Protein AF-A0A958K4Z2-F1 (afdb_monomer_lite)

Sequence (167 aa):
MHEMSSRTTLNTPAPAVQPPLEVERVFVVREDDVAAHIAGLSPTKITQWYLSFSDELNLECRVRQKETEGVASALEIQWKGSAGLSRTETDPLPVSSEFAAQFNLDAHPKIEKYRYKVKGPIGETIELDFFIHPAIDRIHAEVEFTSTEDAQRYQPPAWFGQEITNS

Radius of gyration: 20.72 Å; chains: 1; bounding box: 84×29×38 Å

pLDDT: mean 86.41, std 15.63, range [38.09, 98.5]

Structure (mmCIF, N/CA/C/O backbone):
data_AF-A0A958K4Z2-F1
#
_entry.id   AF-A0A958K4Z2-F1
#
loop_
_atom_site.group_PDB
_atom_site.id
_atom_site.type_symbol
_atom_site.label_atom_id
_atom_site.label_alt_id
_atom_site.label_comp_id
_atom_site.label_asym_id
_atom_site.label_entity_id
_atom_site.label_seq_id
_atom_site.pdbx_PDB_ins_code
_atom_site.Cartn_x
_atom_site.Cartn_y
_atom_site.Cartn_z
_atom_site.occupancy
_atom_site.B_iso_or_equiv
_atom_site.auth_seq_id
_atom_site.auth_comp_id
_atom_site.auth_asym_id
_atom_site.auth_atom_id
_atom_site.pdbx_PDB_model_num
ATOM 1 N N . MET A 1 1 ? 66.203 -5.311 22.742 1.00 39.91 1 MET A N 1
ATOM 2 C CA . MET A 1 1 ? 65.008 -5.259 21.876 1.00 39.91 1 MET A CA 1
ATOM 3 C C . MET A 1 1 ? 63.848 -4.838 22.763 1.00 39.91 1 MET A C 1
ATOM 5 O O . MET A 1 1 ? 63.550 -5.555 23.703 1.00 39.91 1 MET A O 1
ATOM 9 N N . HIS A 1 2 ? 63.337 -3.621 22.581 1.00 38.09 2 HIS A N 1
ATOM 10 C CA . HIS A 1 2 ? 62.196 -3.072 23.324 1.00 38.09 2 HIS A CA 1
ATOM 11 C C . HIS A 1 2 ? 60.979 -3.163 22.395 1.00 38.09 2 HIS A C 1
ATOM 13 O O . HIS A 1 2 ? 60.993 -2.534 21.339 1.00 38.09 2 HIS A O 1
ATOM 19 N N . GLU A 1 3 ? 59.968 -3.954 22.750 1.00 40.00 3 GLU A N 1
ATOM 20 C CA . GLU A 1 3 ? 58.690 -3.968 22.033 1.00 40.00 3 GLU A CA 1
ATOM 21 C C . GLU A 1 3 ? 57.843 -2.770 22.473 1.00 40.00 3 GLU A C 1
ATOM 23 O O . GLU A 1 3 ? 57.478 -2.633 23.642 1.00 40.00 3 GLU A O 1
ATOM 28 N N . MET A 1 4 ? 57.537 -1.884 21.525 1.00 42.22 4 MET A N 1
ATOM 29 C CA . MET A 1 4 ? 56.523 -0.850 21.694 1.00 42.22 4 MET A CA 1
ATOM 30 C C . MET A 1 4 ? 55.146 -1.481 21.483 1.00 42.22 4 MET A C 1
ATOM 32 O O . MET A 1 4 ? 54.791 -1.868 20.374 1.00 42.22 4 MET A O 1
ATOM 36 N N . SER A 1 5 ? 54.368 -1.581 22.558 1.00 44.56 5 SER A N 1
ATOM 37 C CA . SER A 1 5 ? 52.973 -2.011 22.499 1.00 44.56 5 SER A CA 1
ATOM 38 C C . SER A 1 5 ? 52.098 -0.822 22.082 1.00 44.56 5 SER A C 1
ATOM 40 O O . SER A 1 5 ? 51.727 0.022 22.900 1.00 44.56 5 SER A O 1
ATOM 42 N N . SER A 1 6 ? 51.808 -0.717 20.785 1.00 47.47 6 SER A N 1
ATOM 43 C CA . SER A 1 6 ? 50.836 0.237 20.246 1.00 47.47 6 SER A CA 1
ATOM 44 C C . SER A 1 6 ? 49.421 -0.223 20.606 1.00 47.47 6 SER A C 1
ATOM 46 O O . SER A 1 6 ? 48.899 -1.179 20.039 1.00 47.47 6 SER A O 1
ATOM 48 N N . ARG A 1 7 ? 48.785 0.458 21.566 1.00 47.03 7 ARG A N 1
ATOM 49 C CA . ARG A 1 7 ? 47.353 0.297 21.851 1.00 47.03 7 ARG A CA 1
ATOM 50 C C . ARG A 1 7 ? 46.538 0.929 20.725 1.00 47.03 7 ARG A C 1
ATOM 52 O O . ARG A 1 7 ? 46.360 2.142 20.692 1.00 47.03 7 ARG A O 1
ATOM 59 N N . THR A 1 8 ? 46.021 0.095 19.832 1.00 44.09 8 THR A N 1
ATOM 60 C CA . THR A 1 8 ? 44.942 0.460 18.912 1.00 44.09 8 THR A CA 1
ATOM 61 C C . THR A 1 8 ? 43.680 0.719 19.729 1.00 44.09 8 THR A C 1
ATOM 63 O O . THR A 1 8 ? 43.103 -0.199 20.310 1.00 44.09 8 THR A O 1
ATOM 66 N N . THR A 1 9 ? 43.255 1.976 19.814 1.00 47.59 9 THR A N 1
ATOM 67 C CA . THR A 1 9 ? 41.928 2.330 20.321 1.00 47.59 9 THR A CA 1
ATOM 68 C C . THR A 1 9 ? 40.887 1.804 19.338 1.00 47.59 9 THR A C 1
ATOM 70 O O . THR A 1 9 ? 40.810 2.278 18.206 1.00 47.59 9 THR A O 1
ATOM 73 N N . LEU A 1 10 ? 40.115 0.800 19.757 1.00 45.50 10 LEU A N 1
ATOM 74 C CA . LEU A 1 10 ? 38.930 0.341 19.040 1.00 45.50 10 LEU A CA 1
ATOM 75 C C . LEU A 1 10 ? 37.943 1.509 18.951 1.00 45.50 10 LEU A C 1
ATOM 77 O O . LEU A 1 10 ? 37.465 2.008 19.967 1.00 45.50 10 LEU A O 1
ATOM 81 N N . ASN A 1 11 ? 37.690 1.964 17.728 1.00 44.12 11 ASN A N 1
ATOM 82 C CA . ASN A 1 11 ? 36.667 2.952 17.429 1.00 44.12 11 ASN A CA 1
ATOM 83 C C . ASN A 1 11 ? 35.308 2.262 17.605 1.00 44.12 11 ASN A C 1
ATOM 85 O O . ASN A 1 11 ? 34.926 1.439 16.774 1.00 44.12 11 ASN A O 1
ATOM 89 N N . THR A 1 12 ? 34.616 2.517 18.714 1.00 43.31 12 THR A N 1
ATOM 90 C CA . THR A 1 12 ? 33.262 1.995 18.924 1.00 43.31 12 THR A CA 1
ATOM 91 C C . THR A 1 12 ? 32.346 2.621 17.870 1.00 43.31 12 THR A C 1
ATOM 93 O O . THR A 1 12 ? 32.274 3.852 17.813 1.00 43.31 12 THR A O 1
ATOM 96 N N . PRO A 1 13 ? 31.669 1.833 17.014 1.00 46.41 13 PRO A N 1
ATOM 97 C CA . PRO A 1 13 ? 30.731 2.392 16.052 1.00 46.41 13 PRO A CA 1
ATOM 98 C C . PRO A 1 13 ? 29.612 3.122 16.802 1.00 46.41 13 PRO A C 1
ATOM 100 O O . PRO A 1 13 ? 29.169 2.673 17.862 1.00 46.41 13 PRO A O 1
ATOM 103 N N . ALA A 1 14 ? 29.179 4.263 16.263 1.00 43.44 14 ALA A N 1
ATOM 104 C CA . ALA A 1 14 ? 28.016 4.974 16.777 1.00 43.44 14 ALA A CA 1
ATOM 105 C C . ALA A 1 14 ? 26.812 4.012 16.841 1.00 43.44 14 ALA A C 1
ATOM 107 O O . ALA A 1 14 ? 26.692 3.144 15.968 1.00 43.44 14 ALA A O 1
ATOM 108 N N . PRO A 1 15 ? 25.938 4.123 17.858 1.00 42.75 15 PRO A N 1
ATOM 109 C CA . PRO A 1 15 ? 24.761 3.271 17.941 1.00 42.75 15 PRO A CA 1
ATOM 110 C C . PRO A 1 15 ? 23.937 3.435 16.664 1.00 42.75 15 PRO A C 1
ATOM 112 O O . PRO A 1 15 ? 23.667 4.558 16.236 1.00 42.75 15 PRO A O 1
ATOM 115 N N . ALA A 1 16 ? 23.569 2.313 16.045 1.00 53.53 16 ALA A N 1
ATOM 116 C CA . ALA A 1 16 ? 22.657 2.318 14.913 1.00 53.53 16 ALA A CA 1
ATOM 117 C C . ALA A 1 16 ? 21.366 3.031 15.337 1.00 53.53 16 ALA A C 1
ATOM 119 O O . ALA A 1 16 ? 20.761 2.665 16.348 1.00 53.53 16 ALA A O 1
ATOM 120 N N . VAL A 1 17 ? 20.973 4.068 14.594 1.00 51.81 17 VAL A N 1
ATOM 121 C CA . VAL A 1 17 ? 19.673 4.717 14.774 1.00 51.81 17 VAL A CA 1
ATOM 122 C C . VAL A 1 17 ? 18.619 3.644 14.532 1.00 51.81 17 VAL A C 1
ATOM 124 O O . VAL A 1 17 ? 18.559 3.072 13.445 1.00 51.81 17 VAL A O 1
ATOM 127 N N . GLN A 1 18 ? 17.845 3.309 15.565 1.00 53.62 18 GLN A N 1
ATOM 128 C CA . GLN A 1 18 ? 16.725 2.396 15.388 1.00 53.62 18 GLN A CA 1
ATOM 129 C C . GLN A 1 18 ? 15.649 3.132 14.583 1.00 53.62 18 GLN A C 1
ATOM 131 O O . GLN A 1 18 ? 15.286 4.248 14.967 1.00 53.62 18 GLN A O 1
ATOM 136 N N . PRO A 1 19 ? 15.167 2.556 13.470 1.00 61.72 19 PRO A N 1
ATOM 137 C CA . PRO A 1 19 ? 14.072 3.145 12.711 1.00 61.72 19 PRO A CA 1
ATOM 138 C C . PRO A 1 19 ? 12.827 3.300 13.599 1.00 61.72 19 PRO A C 1
ATOM 140 O O . PRO A 1 19 ? 12.649 2.513 14.538 1.00 61.72 19 PRO A O 1
ATOM 143 N N . PRO A 1 20 ? 11.973 4.305 13.335 1.00 64.75 20 PRO A N 1
ATOM 144 C CA . PRO A 1 20 ? 10.740 4.482 14.087 1.00 64.75 20 PRO A CA 1
ATOM 145 C C . PRO A 1 20 ? 9.878 3.219 13.993 1.00 64.75 20 PRO A C 1
ATOM 147 O O . PRO A 1 20 ? 9.806 2.566 12.952 1.00 64.75 20 PRO A O 1
ATOM 150 N N . LEU A 1 21 ? 9.252 2.864 15.114 1.00 73.50 21 LEU A N 1
ATOM 151 C CA . LEU A 1 21 ? 8.302 1.764 15.177 1.00 73.50 21 LEU A CA 1
ATOM 152 C C . LEU A 1 21 ? 6.969 2.243 14.600 1.00 73.50 21 LEU A C 1
ATOM 154 O O . LEU A 1 21 ? 6.318 3.099 15.197 1.00 73.50 21 LEU A O 1
ATOM 158 N N . GLU A 1 22 ? 6.559 1.681 13.473 1.00 80.19 22 GLU A N 1
ATOM 159 C CA . GLU A 1 22 ? 5.226 1.883 12.907 1.00 80.19 22 GLU A CA 1
ATOM 160 C C . GLU A 1 22 ? 4.316 0.723 13.319 1.00 80.19 22 GLU A C 1
ATOM 162 O O . GLU A 1 22 ? 4.773 -0.411 13.481 1.00 80.19 22 GLU A O 1
ATOM 167 N N . VAL A 1 23 ? 3.026 0.989 13.522 1.00 87.94 23 VAL A N 1
ATOM 168 C CA . VAL A 1 23 ? 2.021 -0.042 13.809 1.00 87.94 23 VAL A CA 1
ATOM 169 C C . VAL A 1 23 ? 0.959 0.028 12.725 1.00 87.94 23 VAL A C 1
ATOM 171 O O . VAL A 1 23 ? 0.373 1.084 12.521 1.00 87.94 23 VAL A O 1
ATOM 174 N N . GLU A 1 24 ? 0.683 -1.082 12.047 1.00 90.94 24 GLU A N 1
ATOM 175 C CA . GLU A 1 24 ? -0.301 -1.124 10.957 1.00 90.94 24 GLU A CA 1
ATOM 176 C C . GLU A 1 24 ? -1.338 -2.238 11.171 1.00 90.94 24 GLU A C 1
ATOM 178 O O . GLU A 1 24 ? -1.037 -3.296 11.733 1.00 90.94 24 GLU A O 1
ATOM 183 N N . ARG A 1 25 ? -2.572 -2.010 10.710 1.00 94.38 25 ARG A N 1
ATOM 184 C CA . ARG A 1 25 ? -3.592 -3.058 10.516 1.00 94.38 25 ARG A CA 1
ATOM 185 C C . ARG A 1 25 ? -4.074 -3.026 9.075 1.00 94.38 25 ARG A C 1
ATOM 187 O O . ARG A 1 25 ? -4.238 -1.945 8.512 1.00 94.38 25 ARG A O 1
ATOM 194 N N . VAL A 1 26 ? -4.310 -4.200 8.496 1.00 95.50 26 VAL A N 1
ATOM 195 C CA . VAL A 1 26 ? -4.663 -4.339 7.077 1.00 95.50 26 VAL A CA 1
ATOM 196 C C . VAL A 1 26 ? -5.976 -5.085 6.934 1.00 95.50 26 VAL A C 1
ATOM 198 O O . VAL A 1 26 ? -6.160 -6.149 7.524 1.00 95.50 26 VAL A O 1
ATOM 201 N N . PHE A 1 27 ? -6.880 -4.553 6.120 1.00 96.81 27 PHE A N 1
ATOM 202 C CA . PHE A 1 27 ? -8.208 -5.116 5.899 1.00 96.81 27 PHE A CA 1
ATOM 203 C C . PHE A 1 27 ? -8.484 -5.287 4.412 1.00 96.81 27 PHE A C 1
ATOM 205 O O . PHE A 1 27 ? -8.071 -4.470 3.594 1.00 96.81 27 PHE A O 1
ATOM 212 N N . VAL A 1 28 ? -9.221 -6.335 4.059 1.00 96.62 28 VAL A N 1
ATOM 213 C CA . VAL A 1 28 ? -9.755 -6.511 2.707 1.00 96.62 28 VAL A CA 1
ATOM 214 C C . VAL A 1 28 ? -11.007 -5.660 2.552 1.00 96.62 28 VAL A C 1
ATOM 216 O O . VAL A 1 28 ? -11.907 -5.743 3.386 1.00 96.62 28 VAL A O 1
ATOM 219 N N . VAL A 1 29 ? -11.096 -4.888 1.471 1.00 95.88 29 VAL A N 1
ATOM 220 C CA . VAL A 1 29 ? -12.269 -4.064 1.141 1.00 95.88 29 VAL A CA 1
ATOM 221 C C . VAL A 1 29 ? -12.732 -4.323 -0.291 1.00 95.88 29 VAL A C 1
ATOM 223 O O . VAL A 1 29 ? -11.975 -4.845 -1.115 1.00 95.88 29 VAL A O 1
ATOM 226 N N . ARG A 1 30 ? -14.001 -4.015 -0.577 1.00 92.56 30 ARG A N 1
ATOM 227 C CA . ARG A 1 30 ? -14.609 -4.219 -1.900 1.00 92.56 30 ARG A CA 1
ATOM 228 C C . ARG A 1 30 ? -14.589 -2.927 -2.701 1.00 92.56 30 ARG A C 1
ATOM 230 O O . ARG A 1 30 ? -14.660 -1.844 -2.131 1.00 92.56 30 ARG A O 1
ATOM 237 N N . GLU A 1 31 ? -14.546 -3.051 -4.022 1.00 89.25 31 GLU A N 1
ATOM 238 C CA . GLU A 1 31 ? -14.530 -1.898 -4.926 1.00 89.25 31 GLU A CA 1
ATOM 239 C C . GLU A 1 31 ? -15.785 -1.020 -4.778 1.00 89.25 31 GLU A C 1
ATOM 241 O O . GLU A 1 31 ? -15.677 0.199 -4.629 1.00 89.25 31 GLU A O 1
ATOM 246 N N . ASP A 1 32 ? -16.962 -1.649 -4.704 1.00 90.62 32 ASP A N 1
ATOM 247 C CA . ASP A 1 32 ? -18.246 -0.958 -4.513 1.00 90.62 32 ASP A CA 1
ATOM 248 C C . ASP A 1 32 ? -18.283 -0.120 -3.224 1.00 90.62 32 ASP A C 1
ATOM 250 O O . ASP A 1 32 ? -18.913 0.937 -3.176 1.00 90.62 32 ASP A O 1
ATOM 254 N N . ASP A 1 33 ? -17.572 -0.573 -2.191 1.00 92.38 33 ASP A N 1
ATOM 255 C CA . ASP A 1 33 ? -17.539 0.061 -0.877 1.00 92.38 33 ASP A CA 1
ATOM 256 C C . ASP A 1 33 ? -16.580 1.266 -0.827 1.00 92.38 33 ASP A C 1
ATOM 258 O O . ASP A 1 33 ? -16.727 2.138 0.028 1.00 92.38 33 ASP A O 1
ATOM 262 N N . VAL A 1 34 ? -15.610 1.358 -1.747 1.00 93.62 34 VAL A N 1
ATOM 263 C CA . VAL A 1 34 ? -14.580 2.415 -1.737 1.00 93.62 34 VAL A CA 1
ATOM 264 C C . VAL A 1 34 ? -14.798 3.521 -2.762 1.00 93.62 34 VAL A C 1
ATOM 266 O O . VAL A 1 34 ? -14.229 4.602 -2.602 1.00 93.62 34 VAL A O 1
ATOM 269 N N . ALA A 1 35 ? -15.629 3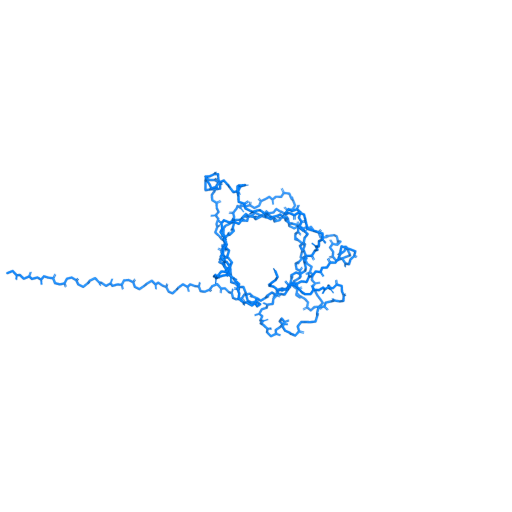.305 -3.785 1.00 92.69 35 ALA A N 1
ATOM 270 C CA . ALA A 1 35 ? -15.802 4.241 -4.900 1.00 92.69 35 ALA A CA 1
ATOM 271 C C . ALA A 1 35 ? -16.125 5.680 -4.447 1.00 92.69 35 ALA A C 1
ATOM 273 O O . ALA A 1 35 ? -15.537 6.644 -4.940 1.00 92.69 35 ALA A O 1
ATOM 274 N N . ALA A 1 36 ? -17.012 5.836 -3.459 1.00 93.50 36 ALA A N 1
ATOM 275 C CA . ALA A 1 36 ? -17.369 7.146 -2.913 1.00 93.50 36 ALA A CA 1
ATOM 276 C C . ALA A 1 36 ? -16.233 7.796 -2.100 1.00 93.50 36 ALA A C 1
ATOM 278 O O . ALA A 1 36 ? -16.144 9.021 -2.045 1.00 93.50 36 ALA A O 1
ATOM 279 N N . HIS A 1 37 ? -15.360 6.994 -1.482 1.00 93.94 37 HIS A N 1
ATOM 280 C CA . HIS A 1 37 ? -14.254 7.473 -0.648 1.00 93.94 37 HIS A CA 1
ATOM 281 C C . HIS A 1 37 ? -13.074 8.004 -1.465 1.00 93.94 37 HIS A C 1
ATOM 283 O O . HIS A 1 37 ? -12.344 8.869 -0.986 1.00 93.94 37 HIS A O 1
ATOM 289 N N . ILE A 1 38 ? -12.899 7.506 -2.690 1.00 95.69 38 ILE A N 1
ATOM 290 C CA . ILE A 1 38 ? -11.812 7.918 -3.588 1.00 95.69 38 ILE A CA 1
ATOM 291 C C . ILE A 1 38 ? -12.254 8.932 -4.651 1.00 95.69 38 ILE A C 1
ATOM 293 O O . ILE A 1 38 ? -11.430 9.417 -5.425 1.00 95.69 38 ILE A O 1
ATOM 297 N N . ALA A 1 39 ? -13.545 9.268 -4.701 1.00 94.69 39 ALA A N 1
ATOM 298 C CA . ALA A 1 39 ? -14.094 10.187 -5.687 1.00 94.69 39 ALA A CA 1
ATOM 299 C C . ALA A 1 39 ? -13.401 11.561 -5.623 1.00 94.69 39 ALA A C 1
ATOM 301 O O . ALA A 1 39 ? -13.420 12.243 -4.600 1.00 94.69 39 ALA A O 1
ATOM 302 N N . GLY A 1 40 ? -12.799 11.974 -6.742 1.00 93.94 40 GLY A N 1
ATOM 303 C CA . GLY A 1 40 ? -12.084 13.249 -6.852 1.00 93.94 40 GLY A CA 1
ATOM 304 C C . GLY A 1 40 ? -10.666 13.251 -6.272 1.00 93.94 40 GLY A C 1
ATOM 305 O O . GLY A 1 40 ? -10.028 14.302 -6.270 1.00 93.94 40 GLY A O 1
ATOM 306 N N . LEU A 1 41 ? -10.159 12.107 -5.802 1.00 95.62 41 LEU A N 1
ATOM 307 C CA . LEU A 1 41 ? -8.765 11.954 -5.392 1.00 95.62 41 LEU A CA 1
ATOM 308 C C . LEU A 1 41 ? -7.913 11.432 -6.553 1.00 95.62 41 LEU A C 1
ATOM 310 O O . LEU A 1 41 ? -8.361 10.606 -7.347 1.00 95.62 41 LEU A O 1
ATOM 314 N N . SER A 1 42 ? -6.660 11.876 -6.608 1.00 95.62 42 SER A N 1
ATOM 315 C CA . SER A 1 42 ? -5.647 11.318 -7.507 1.00 95.62 42 SER A CA 1
ATOM 316 C C . SER A 1 42 ? -4.850 10.243 -6.763 1.00 95.62 42 SER A C 1
ATOM 318 O O . SER A 1 42 ? -4.327 10.532 -5.682 1.00 95.62 42 SER A O 1
ATOM 320 N N . PRO A 1 43 ? -4.724 9.016 -7.298 1.00 97.56 43 PRO A N 1
ATOM 321 C CA . PRO A 1 43 ? -3.875 8.008 -6.684 1.00 97.56 43 PRO A CA 1
ATOM 322 C C . PRO A 1 43 ? -2.397 8.296 -6.945 1.00 97.56 43 PRO A C 1
ATOM 324 O O . PRO A 1 43 ? -2.023 8.911 -7.946 1.00 97.56 43 PRO A O 1
ATOM 327 N N . THR A 1 44 ? -1.542 7.737 -6.095 1.00 98.44 44 THR A N 1
ATOM 328 C CA . THR A 1 44 ? -0.127 7.539 -6.416 1.00 98.44 44 THR A CA 1
ATOM 329 C C . THR A 1 44 ? 0.051 6.132 -6.972 1.00 98.44 44 THR A C 1
ATOM 331 O O . THR A 1 44 ? -0.300 5.155 -6.306 1.00 98.44 44 THR A O 1
ATOM 334 N N . LYS A 1 45 ? 0.619 6.000 -8.173 1.00 98.50 45 LYS A N 1
ATOM 335 C CA . LYS A 1 45 ? 1.106 4.705 -8.656 1.00 98.50 45 LYS A CA 1
ATOM 336 C C . LYS A 1 45 ? 2.405 4.383 -7.926 1.00 98.50 45 LYS A C 1
ATOM 338 O O . LYS A 1 45 ? 3.311 5.209 -7.866 1.00 98.50 45 LYS A O 1
ATOM 343 N N . ILE A 1 46 ? 2.499 3.185 -7.370 1.00 98.12 46 ILE A N 1
ATOM 344 C CA . ILE A 1 46 ? 3.692 2.687 -6.692 1.00 98.12 46 ILE A CA 1
ATOM 345 C C . ILE A 1 46 ? 4.149 1.435 -7.427 1.00 98.12 46 ILE A C 1
ATOM 347 O O . ILE A 1 46 ? 3.399 0.464 -7.513 1.00 98.12 46 ILE A O 1
ATOM 351 N N . THR A 1 47 ? 5.388 1.457 -7.907 1.00 97.44 47 THR A N 1
ATOM 352 C CA . THR A 1 47 ? 6.088 0.288 -8.444 1.00 97.44 47 THR A CA 1
ATOM 353 C C . THR A 1 47 ? 7.203 -0.077 -7.482 1.00 97.44 47 THR A C 1
ATOM 355 O O . THR A 1 47 ? 7.978 0.790 -7.078 1.00 97.44 47 THR A O 1
ATOM 358 N N . GLN A 1 48 ? 7.287 -1.343 -7.090 1.00 96.56 48 GLN A N 1
ATOM 359 C CA . GLN A 1 48 ? 8.320 -1.824 -6.183 1.00 96.56 48 GLN A CA 1
ATOM 360 C C . GLN A 1 48 ? 8.876 -3.173 -6.634 1.00 96.56 48 GLN A C 1
ATOM 362 O O . GLN A 1 48 ? 8.122 -4.070 -7.009 1.00 96.56 48 GLN A O 1
ATOM 367 N N . TRP A 1 49 ? 10.196 -3.303 -6.569 1.00 96.44 49 TRP A N 1
ATOM 368 C CA . TRP A 1 49 ? 10.950 -4.510 -6.887 1.00 96.44 49 TRP A CA 1
ATOM 369 C C . TRP A 1 49 ? 11.620 -5.024 -5.619 1.00 96.44 49 TRP A C 1
ATOM 371 O O . TRP A 1 49 ? 12.327 -4.278 -4.939 1.00 96.44 49 TRP A O 1
ATOM 381 N N . TYR A 1 50 ? 11.403 -6.294 -5.303 1.00 94.81 50 TYR A N 1
ATOM 382 C CA . TYR A 1 50 ? 11.942 -6.929 -4.107 1.00 94.81 50 TYR A CA 1
ATOM 383 C C . TYR A 1 50 ? 13.304 -7.549 -4.416 1.00 94.81 50 TYR A C 1
ATOM 385 O O . TYR A 1 50 ? 13.409 -8.541 -5.138 1.00 94.81 50 TYR A O 1
ATOM 393 N N . LEU A 1 51 ? 14.364 -6.953 -3.870 1.00 93.31 51 LEU A N 1
ATOM 394 C CA . LEU A 1 51 ? 15.736 -7.412 -4.082 1.00 93.31 51 LEU A CA 1
ATOM 395 C C . LEU A 1 51 ? 16.059 -8.641 -3.233 1.00 93.31 51 LEU A C 1
ATOM 397 O O . LEU A 1 51 ? 16.778 -9.533 -3.680 1.00 93.31 51 LEU A O 1
ATOM 401 N N . SER A 1 52 ? 15.524 -8.688 -2.015 1.00 89.38 52 SER A N 1
ATOM 402 C CA . SER A 1 52 ? 15.660 -9.823 -1.109 1.00 89.38 52 SER A CA 1
ATOM 403 C C . SER A 1 52 ? 14.525 -9.855 -0.091 1.00 89.38 52 SER A C 1
ATOM 405 O O . SER A 1 52 ? 13.929 -8.828 0.237 1.00 89.38 52 SER A O 1
ATOM 407 N N . PHE A 1 53 ? 14.245 -11.054 0.412 1.00 87.69 53 PHE A N 1
ATOM 408 C CA . PHE A 1 53 ? 13.272 -11.305 1.465 1.00 87.69 53 PHE A CA 1
ATOM 409 C C . PHE A 1 53 ? 13.754 -12.468 2.338 1.00 87.69 53 PHE A C 1
ATOM 411 O O . PHE A 1 53 ? 14.307 -13.442 1.823 1.00 87.69 53 PHE A O 1
ATOM 418 N N . SER A 1 54 ? 13.578 -12.351 3.652 1.00 87.31 54 SER A N 1
ATOM 419 C CA . SER A 1 54 ? 13.874 -13.402 4.624 1.00 87.31 54 SER A CA 1
ATOM 420 C C . SER A 1 54 ? 12.689 -13.570 5.565 1.00 87.31 54 SER A C 1
ATOM 422 O O . SER A 1 54 ? 12.449 -12.700 6.400 1.00 87.31 54 SER A O 1
ATOM 424 N N . ASP A 1 55 ? 12.003 -14.709 5.463 1.00 83.06 55 ASP A N 1
ATOM 425 C CA . ASP A 1 55 ? 10.938 -15.101 6.396 1.00 83.06 55 ASP A CA 1
ATOM 426 C C . ASP A 1 55 ? 11.461 -15.223 7.834 1.00 83.06 55 ASP A C 1
ATOM 428 O O . ASP A 1 55 ? 10.840 -14.748 8.780 1.00 83.06 55 ASP A O 1
ATOM 432 N N . GLU A 1 56 ? 12.646 -15.820 8.007 1.00 84.25 56 GLU A N 1
ATOM 433 C CA . GLU A 1 56 ? 13.254 -16.042 9.326 1.00 84.25 56 GLU A CA 1
ATOM 434 C C . GLU A 1 56 ? 13.548 -14.731 10.063 1.00 84.25 56 GLU A C 1
ATOM 436 O O . GLU A 1 56 ? 13.378 -14.642 11.280 1.00 84.25 56 GLU A O 1
ATOM 441 N N . LEU A 1 57 ? 13.987 -13.708 9.326 1.00 82.81 57 LEU A N 1
ATOM 442 C CA . LEU A 1 57 ? 14.325 -12.396 9.876 1.00 82.81 57 LEU A CA 1
ATOM 443 C C . LEU A 1 57 ? 13.189 -11.380 9.739 1.00 82.81 57 LEU A C 1
ATOM 445 O O . LEU A 1 57 ? 13.330 -10.267 10.243 1.00 82.81 57 LEU A O 1
ATOM 449 N N . ASN A 1 58 ? 12.088 -11.748 9.072 1.00 86.88 58 ASN A N 1
ATOM 450 C CA . ASN A 1 58 ? 11.005 -10.849 8.679 1.00 86.88 58 ASN A CA 1
ATOM 451 C C . ASN A 1 58 ? 11.529 -9.542 8.061 1.00 86.88 58 ASN A C 1
ATOM 453 O O . ASN A 1 58 ? 11.127 -8.451 8.462 1.00 86.88 58 ASN A O 1
ATOM 457 N N . LEU A 1 59 ? 12.488 -9.659 7.140 1.00 90.00 59 LEU A N 1
ATOM 458 C CA . LEU A 1 59 ? 13.201 -8.525 6.559 1.00 90.00 59 LEU A CA 1
ATOM 459 C C . LEU A 1 59 ? 13.094 -8.562 5.036 1.00 90.00 59 LEU A C 1
ATOM 461 O O . LEU A 1 59 ? 13.468 -9.552 4.404 1.00 90.00 59 LEU A O 1
ATOM 465 N N . GLU A 1 60 ? 12.649 -7.456 4.451 1.00 93.38 60 GLU A N 1
ATOM 466 C CA . GLU A 1 60 ? 12.617 -7.235 3.007 1.00 93.38 60 GLU A CA 1
ATOM 467 C C . GLU A 1 60 ? 13.519 -6.067 2.609 1.00 93.38 60 GLU A C 1
ATOM 469 O O . GLU A 1 60 ? 13.620 -5.065 3.318 1.00 93.38 60 GLU A O 1
ATOM 474 N N . CYS A 1 61 ? 14.160 -6.185 1.448 1.00 94.38 61 CYS A N 1
ATOM 475 C CA . CYS A 1 61 ? 14.822 -5.080 0.768 1.00 94.38 61 CYS A CA 1
ATOM 476 C C . CYS A 1 61 ? 14.100 -4.819 -0.548 1.00 94.38 61 CYS A C 1
ATOM 478 O O . CYS A 1 61 ? 13.931 -5.732 -1.363 1.00 94.38 61 CYS A O 1
ATOM 480 N N . ARG A 1 62 ? 13.691 -3.571 -0.767 1.00 95.69 62 ARG A N 1
ATOM 481 C CA . ARG A 1 62 ? 12.926 -3.180 -1.950 1.00 95.69 62 ARG A CA 1
ATOM 482 C C . ARG A 1 62 ? 13.453 -1.898 -2.568 1.00 95.69 62 ARG A C 1
ATOM 484 O O . ARG A 1 62 ? 13.818 -0.966 -1.855 1.00 95.69 62 ARG A O 1
ATOM 491 N N . VAL A 1 63 ? 13.433 -1.848 -3.895 1.00 96.38 63 VAL A N 1
ATOM 492 C CA . VAL A 1 63 ? 13.543 -0.608 -4.667 1.00 96.38 63 VAL A CA 1
ATOM 493 C C . VAL A 1 63 ? 12.138 -0.157 -5.036 1.00 96.38 63 VAL A C 1
ATOM 495 O O . VAL A 1 63 ? 11.322 -0.980 -5.442 1.00 96.38 63 VAL A O 1
ATOM 498 N N . ARG A 1 64 ? 11.838 1.132 -4.901 1.00 96.56 64 ARG A N 1
ATOM 499 C CA . ARG A 1 64 ? 10.517 1.716 -5.137 1.00 96.56 64 ARG A CA 1
ATOM 500 C C . ARG A 1 64 ? 10.609 2.937 -6.048 1.00 96.56 64 ARG A C 1
ATOM 502 O O . ARG A 1 64 ? 11.532 3.739 -5.937 1.00 96.56 64 ARG A O 1
ATOM 509 N N . GLN A 1 65 ? 9.596 3.101 -6.891 1.00 96.88 65 GLN A N 1
ATOM 510 C CA . GLN A 1 65 ? 9.285 4.333 -7.606 1.00 96.88 65 GLN A CA 1
ATOM 511 C C . GLN A 1 65 ? 7.834 4.731 -7.336 1.00 96.88 65 GLN A C 1
ATOM 513 O O . GLN A 1 65 ? 6.950 3.872 -7.263 1.00 96.88 65 GLN A O 1
ATOM 518 N N . LYS A 1 66 ? 7.585 6.033 -7.193 1.00 98.06 66 LYS A N 1
ATOM 519 C CA . LYS A 1 66 ? 6.241 6.598 -7.058 1.00 98.06 66 LYS A CA 1
ATOM 520 C C . LYS A 1 66 ? 5.953 7.488 -8.258 1.00 98.06 66 LYS A C 1
ATOM 522 O O . LYS A 1 66 ? 6.829 8.222 -8.693 1.00 98.06 66 LYS A O 1
ATOM 527 N N . GLU A 1 67 ? 4.735 7.456 -8.769 1.00 98.31 67 GLU A N 1
ATOM 528 C CA . GLU A 1 67 ? 4.272 8.352 -9.824 1.00 98.31 67 GLU A CA 1
ATOM 529 C C . GLU A 1 67 ? 2.953 8.995 -9.395 1.00 98.31 67 GLU A C 1
ATOM 531 O O . GLU A 1 67 ? 2.000 8.307 -9.025 1.00 98.31 67 GLU A O 1
ATOM 536 N N . THR A 1 68 ? 2.911 10.323 -9.439 1.00 96.25 68 THR A N 1
ATOM 537 C CA . THR A 1 68 ? 1.731 11.125 -9.100 1.00 96.25 68 THR A CA 1
ATOM 538 C C . THR A 1 68 ? 1.481 12.085 -10.253 1.00 96.25 68 THR A C 1
ATOM 540 O O . THR A 1 68 ? 2.409 12.750 -10.707 1.00 96.25 68 THR A O 1
ATOM 543 N N . GLU A 1 69 ? 0.245 12.128 -10.753 1.00 94.00 69 GLU A N 1
ATOM 544 C CA . GLU A 1 69 ? -0.150 13.004 -11.872 1.00 94.00 69 GLU A CA 1
ATOM 545 C C . GLU A 1 69 ? 0.751 12.860 -13.121 1.00 94.00 69 GLU A C 1
ATOM 547 O O . GLU A 1 69 ? 1.041 13.827 -13.821 1.00 94.00 69 GLU A O 1
ATOM 552 N N . GLY A 1 70 ? 1.208 11.633 -13.405 1.00 92.31 70 GLY A N 1
ATOM 553 C CA . GLY A 1 70 ? 2.063 11.321 -14.556 1.00 92.31 70 GLY A CA 1
ATOM 554 C C . GLY A 1 70 ? 3.541 11.686 -14.381 1.00 92.31 70 GLY A C 1
ATOM 555 O O . GLY A 1 70 ? 4.315 11.569 -15.331 1.00 92.31 70 GLY A O 1
ATOM 556 N N . VAL A 1 71 ? 3.952 12.129 -13.189 1.00 96.38 71 VAL A N 1
ATOM 557 C CA . VAL A 1 71 ? 5.344 12.477 -12.879 1.00 96.38 71 VAL A CA 1
ATOM 558 C C . VAL A 1 71 ? 5.943 11.430 -11.948 1.00 96.38 71 VAL A C 1
ATOM 560 O O . VAL A 1 71 ? 5.513 11.282 -10.803 1.00 96.38 71 VAL A O 1
ATOM 563 N N . ALA A 1 72 ? 6.953 10.712 -12.440 1.00 96.62 72 ALA A N 1
ATOM 564 C CA . ALA A 1 72 ? 7.671 9.699 -11.677 1.00 96.62 72 ALA A CA 1
ATOM 565 C C . ALA A 1 72 ? 8.775 10.314 -10.798 1.00 96.62 72 ALA A C 1
ATOM 567 O O . ALA A 1 72 ? 9.531 11.185 -11.235 1.00 96.62 72 ALA A O 1
ATOM 568 N N . SER A 1 73 ? 8.893 9.830 -9.563 1.00 96.44 73 SER A N 1
ATOM 569 C CA . SER A 1 73 ? 9.986 10.136 -8.643 1.00 96.44 73 SER A CA 1
ATOM 570 C C . SER A 1 73 ? 11.286 9.446 -9.066 1.00 96.44 73 SER A C 1
ATOM 572 O O . SER A 1 73 ? 11.296 8.531 -9.898 1.00 96.44 73 SER A O 1
ATOM 574 N N . ALA A 1 74 ? 12.392 9.835 -8.428 1.00 95.38 74 ALA A N 1
ATOM 575 C CA . ALA A 1 74 ? 13.600 9.018 -8.430 1.00 95.38 74 ALA A CA 1
ATOM 576 C C . ALA A 1 74 ? 13.328 7.638 -7.800 1.00 95.38 74 ALA A C 1
ATOM 578 O O . ALA A 1 74 ? 12.369 7.468 -7.038 1.00 95.38 74 ALA A O 1
ATOM 579 N N . LEU A 1 75 ? 14.174 6.664 -8.140 1.00 96.69 75 LEU A N 1
ATOM 580 C CA . LEU A 1 75 ? 14.181 5.355 -7.497 1.00 96.69 75 LEU A CA 1
ATOM 581 C C . LEU A 1 75 ? 14.785 5.472 -6.097 1.00 96.69 75 LEU A C 1
ATOM 583 O O . LEU A 1 75 ? 15.791 6.156 -5.905 1.00 96.69 75 LEU A O 1
ATOM 587 N N . GLU A 1 76 ? 14.196 4.764 -5.143 1.00 96.81 76 GLU A N 1
ATOM 588 C CA . GLU A 1 76 ? 14.643 4.725 -3.750 1.00 96.81 76 GLU A CA 1
ATOM 589 C C . GLU A 1 76 ? 14.756 3.276 -3.275 1.00 96.81 76 GLU A C 1
ATOM 591 O O . GLU A 1 76 ? 13.939 2.441 -3.658 1.00 96.81 76 GLU A O 1
ATOM 596 N N . ILE A 1 77 ? 15.748 2.966 -2.442 1.00 95.69 77 ILE A N 1
ATOM 597 C CA . ILE A 1 77 ? 15.920 1.659 -1.797 1.00 95.69 77 ILE A CA 1
ATOM 598 C C . ILE A 1 77 ? 15.632 1.769 -0.300 1.00 95.69 77 ILE A C 1
ATOM 600 O O . ILE A 1 77 ? 16.046 2.731 0.351 1.00 95.69 77 ILE A O 1
ATOM 604 N N . GLN A 1 78 ? 14.912 0.783 0.233 1.00 94.56 78 GLN A N 1
ATOM 605 C CA . GLN A 1 78 ? 14.513 0.706 1.638 1.00 94.56 78 GLN A CA 1
ATOM 606 C C . GLN A 1 78 ? 14.598 -0.730 2.153 1.00 94.56 78 GLN A C 1
ATOM 608 O O . GLN A 1 78 ? 14.383 -1.690 1.403 1.00 94.56 78 GLN A O 1
ATOM 613 N N . TRP A 1 79 ? 14.858 -0.864 3.452 1.00 93.38 79 TRP A N 1
ATOM 614 C CA . TRP A 1 79 ? 14.706 -2.114 4.186 1.00 93.38 79 TRP A CA 1
ATOM 615 C C . TRP A 1 79 ? 13.518 -1.995 5.129 1.00 93.38 79 TRP A C 1
ATOM 617 O O . TRP A 1 79 ? 13.463 -1.047 5.914 1.00 93.38 79 TRP A O 1
ATOM 627 N N . LYS A 1 80 ? 12.594 -2.958 5.061 1.00 89.88 80 LYS A N 1
ATOM 628 C CA . LYS A 1 80 ? 11.427 -3.040 5.945 1.00 89.88 80 LYS A CA 1
ATOM 629 C C . LYS A 1 80 ? 11.503 -4.319 6.776 1.00 89.88 80 LYS A C 1
ATOM 631 O O . LYS A 1 80 ? 11.699 -5.405 6.238 1.00 89.88 80 LYS A O 1
ATOM 636 N N . GLY A 1 81 ? 11.390 -4.170 8.090 1.00 88.00 81 GLY A N 1
ATOM 637 C CA . GLY A 1 81 ? 11.273 -5.254 9.054 1.00 88.00 81 GLY A CA 1
ATOM 638 C C . GLY A 1 81 ? 9.845 -5.367 9.584 1.00 88.00 81 GLY A C 1
ATOM 639 O O . GLY A 1 81 ? 9.152 -4.355 9.723 1.00 88.00 81 GLY A O 1
ATOM 640 N N . SER A 1 82 ? 9.401 -6.577 9.917 1.00 83.56 82 SER A N 1
ATOM 641 C CA . SER A 1 82 ? 8.094 -6.814 10.544 1.00 83.56 82 SER A CA 1
ATOM 642 C C . SER A 1 82 ? 8.175 -7.715 11.777 1.00 83.56 82 SER A C 1
ATOM 644 O O . SER A 1 82 ? 8.865 -8.726 11.788 1.00 83.56 82 SER A O 1
ATOM 646 N N . ALA A 1 83 ? 7.435 -7.371 12.834 1.00 80.62 83 ALA A N 1
ATOM 647 C CA . ALA A 1 83 ? 7.292 -8.199 14.032 1.00 80.62 83 ALA A CA 1
ATOM 648 C C . ALA A 1 83 ? 5.894 -8.020 14.647 1.00 80.62 83 ALA A C 1
ATOM 650 O O . ALA A 1 83 ? 5.620 -7.035 15.333 1.00 80.62 83 ALA A O 1
ATOM 651 N N . GLY A 1 84 ? 4.981 -8.968 14.409 1.00 81.38 84 GLY A N 1
ATOM 652 C CA . GLY A 1 84 ? 3.582 -8.812 14.824 1.00 81.38 84 GLY A CA 1
ATOM 653 C C . GLY A 1 84 ? 2.942 -7.607 14.130 1.00 81.38 84 GLY A C 1
ATOM 654 O O . GLY A 1 84 ? 3.046 -7.492 12.921 1.00 81.38 84 GLY A O 1
ATOM 655 N N . LEU A 1 85 ? 2.301 -6.690 14.858 1.00 76.75 85 LEU A N 1
ATOM 656 C CA . LEU A 1 85 ? 1.748 -5.451 14.271 1.00 76.75 85 LEU A CA 1
ATOM 657 C C . LEU A 1 85 ? 2.818 -4.403 13.935 1.00 76.75 85 LEU A C 1
ATOM 659 O O . LEU A 1 85 ? 2.536 -3.432 13.238 1.00 76.75 85 LEU A O 1
ATOM 663 N N . SER A 1 86 ? 4.028 -4.584 14.458 1.00 80.62 86 SER A N 1
ATOM 664 C CA . SER A 1 86 ? 5.087 -3.600 14.351 1.00 80.62 86 SER A CA 1
ATOM 665 C C . SER A 1 86 ? 5.821 -3.702 13.025 1.00 80.62 86 SER A C 1
ATOM 667 O O . SER A 1 86 ? 6.090 -4.804 12.528 1.00 80.62 86 SER A O 1
ATOM 669 N N . ARG A 1 87 ? 6.207 -2.547 12.497 1.00 83.75 87 ARG A N 1
ATOM 670 C CA . ARG A 1 87 ? 7.068 -2.378 11.336 1.00 83.75 87 ARG A CA 1
ATOM 671 C C . ARG A 1 87 ? 8.224 -1.457 11.673 1.00 83.75 87 ARG A C 1
ATOM 673 O O . ARG A 1 87 ? 8.108 -0.558 12.501 1.00 83.75 87 ARG A O 1
ATOM 680 N N . THR A 1 88 ? 9.342 -1.714 11.023 1.00 84.44 88 THR A N 1
ATOM 681 C CA . THR A 1 88 ? 10.506 -0.840 11.019 1.00 84.44 88 THR A CA 1
ATOM 682 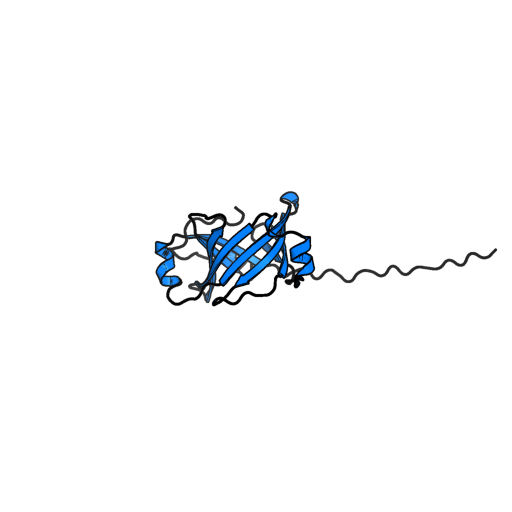C C . THR A 1 88 ? 10.884 -0.578 9.576 1.00 84.44 88 THR A C 1
ATOM 684 O O . THR A 1 88 ? 10.922 -1.509 8.778 1.00 84.44 88 THR A O 1
ATOM 687 N N . GLU A 1 89 ? 11.177 0.666 9.223 1.00 85.88 89 GLU A N 1
ATOM 688 C CA . GLU A 1 89 ? 11.633 1.005 7.877 1.00 85.88 89 GLU A CA 1
ATOM 689 C C . GLU A 1 89 ? 12.803 1.984 7.955 1.00 85.88 89 GLU A C 1
ATOM 691 O O . GLU A 1 89 ? 12.798 2.924 8.749 1.00 85.88 8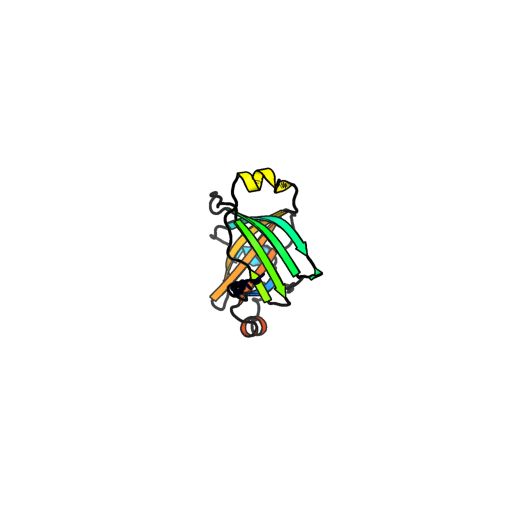9 GLU A O 1
ATOM 696 N N . THR A 1 90 ? 13.847 1.734 7.167 1.00 90.31 90 THR A N 1
ATOM 697 C CA . THR A 1 90 ? 14.946 2.693 7.022 1.00 90.31 90 THR A CA 1
ATOM 698 C C . THR A 1 90 ? 14.488 3.902 6.213 1.00 90.31 90 THR A C 1
ATOM 700 O O . THR A 1 90 ? 13.661 3.768 5.305 1.00 90.31 90 THR A O 1
ATOM 703 N N . ASP A 1 91 ? 15.116 5.057 6.444 1.00 91.19 91 ASP A N 1
ATOM 704 C CA . ASP A 1 91 ? 14.959 6.196 5.540 1.00 91.19 91 ASP A CA 1
ATOM 705 C C . ASP A 1 91 ? 15.260 5.773 4.087 1.00 91.19 91 ASP A C 1
ATOM 707 O O . ASP A 1 91 ? 16.206 5.005 3.853 1.00 91.19 91 ASP A O 1
ATOM 711 N N . PRO A 1 92 ? 14.462 6.229 3.106 1.00 92.75 92 PRO A N 1
ATOM 712 C CA . PRO A 1 92 ? 14.710 5.928 1.705 1.00 92.75 92 PRO A CA 1
ATOM 713 C C . PRO A 1 92 ? 16.044 6.515 1.258 1.00 92.75 92 PRO A C 1
ATOM 715 O O . PRO A 1 92 ? 16.330 7.696 1.464 1.00 92.75 92 PRO A O 1
ATOM 718 N N . LEU A 1 93 ? 16.854 5.683 0.606 1.00 94.69 93 LEU A N 1
ATOM 719 C CA . LEU A 1 93 ? 18.105 6.110 -0.010 1.00 94.69 93 LEU A CA 1
ATOM 720 C C . LEU A 1 93 ? 17.931 6.188 -1.528 1.00 94.69 93 LEU A C 1
ATOM 722 O O . LEU A 1 93 ? 17.375 5.259 -2.115 1.00 94.69 93 LEU A O 1
ATOM 726 N N . PRO A 1 94 ? 18.416 7.250 -2.193 1.00 95.75 94 PRO A N 1
ATOM 727 C CA . PRO A 1 94 ? 18.303 7.368 -3.639 1.00 95.75 94 PRO A CA 1
ATOM 728 C C . PRO A 1 94 ? 19.110 6.271 -4.343 1.00 95.75 94 PRO A C 1
ATOM 730 O O . PRO A 1 94 ? 20.237 5.954 -3.958 1.00 95.75 94 PRO A O 1
ATOM 733 N N . VAL A 1 95 ? 18.545 5.728 -5.416 1.00 94.44 95 VAL A N 1
ATOM 734 C CA . VAL A 1 95 ? 19.174 4.732 -6.284 1.00 94.44 95 VAL A CA 1
ATOM 735 C C . VAL A 1 95 ? 19.596 5.403 -7.585 1.00 94.44 95 VAL A C 1
ATOM 737 O O . VAL A 1 95 ? 18.798 6.079 -8.234 1.00 94.44 95 VAL A O 1
ATOM 740 N N . SER A 1 96 ? 20.856 5.212 -7.983 1.00 90.69 96 SER A N 1
ATOM 741 C CA . SER A 1 96 ? 21.351 5.753 -9.249 1.00 90.69 96 SER A CA 1
ATOM 742 C C . SER A 1 96 ? 20.844 4.944 -10.446 1.00 90.69 96 SER A C 1
ATOM 744 O O . SER A 1 96 ? 20.540 3.751 -10.338 1.00 90.69 96 SER A O 1
ATOM 746 N N . SER A 1 97 ? 20.791 5.581 -11.616 1.00 85.44 97 SER A N 1
ATOM 747 C CA . SER A 1 97 ? 20.441 4.923 -12.879 1.00 85.44 97 SER A CA 1
ATOM 748 C C . SER A 1 97 ? 21.386 3.775 -13.228 1.00 85.44 97 SER A C 1
ATOM 750 O O . SER A 1 97 ? 20.947 2.755 -13.754 1.00 85.44 97 SER A O 1
ATOM 752 N N . GLU A 1 98 ? 22.674 3.912 -12.909 1.00 89.62 98 GLU A N 1
ATOM 753 C CA . GLU A 1 98 ? 23.693 2.891 -13.168 1.00 89.62 98 GLU A CA 1
ATOM 754 C C . GLU A 1 98 ? 23.452 1.658 -12.301 1.00 89.62 98 GLU A C 1
ATOM 756 O O . GLU A 1 98 ? 23.492 0.541 -12.816 1.00 89.62 98 GLU A O 1
ATOM 761 N N . PHE A 1 99 ? 23.144 1.856 -11.011 1.00 89.12 99 PHE A N 1
ATOM 762 C CA . PHE A 1 99 ? 22.779 0.754 -10.127 1.00 89.12 99 PHE A CA 1
ATOM 763 C C . PHE A 1 99 ? 21.535 0.041 -10.655 1.00 89.12 99 PHE A C 1
ATOM 765 O O . PHE A 1 99 ? 21.573 -1.169 -10.844 1.00 89.12 99 PHE A O 1
ATOM 772 N N . ALA A 1 100 ? 20.462 0.780 -10.954 1.00 86.19 100 ALA A N 1
ATOM 773 C CA . ALA A 1 100 ? 19.214 0.194 -11.442 1.00 86.19 100 ALA A CA 1
ATOM 774 C C . ALA A 1 100 ? 19.413 -0.633 -12.727 1.00 86.19 100 ALA A C 1
ATOM 776 O O . ALA A 1 100 ? 18.879 -1.738 -12.839 1.00 86.19 100 ALA A O 1
ATOM 777 N N . ALA A 1 101 ? 20.222 -0.133 -13.668 1.00 85.75 101 ALA A N 1
ATOM 778 C CA . ALA A 1 101 ? 20.530 -0.835 -14.912 1.00 85.75 101 ALA A CA 1
ATOM 779 C C . ALA A 1 101 ? 21.380 -2.093 -14.675 1.00 85.75 101 ALA A C 1
ATOM 781 O O . ALA A 1 101 ? 21.092 -3.151 -15.233 1.00 85.75 101 ALA A O 1
ATOM 782 N N . GLN A 1 102 ? 22.413 -2.000 -13.834 1.00 89.75 102 GLN A N 1
ATOM 783 C CA . GLN A 1 102 ? 23.308 -3.121 -13.550 1.00 89.75 102 GLN A CA 1
ATOM 784 C C . GLN A 1 102 ? 22.628 -4.220 -12.725 1.00 89.75 102 GLN A C 1
ATOM 786 O O . GLN A 1 102 ? 22.933 -5.398 -12.911 1.00 89.75 102 GLN A O 1
ATOM 791 N N . PHE A 1 103 ? 21.709 -3.844 -11.835 1.00 88.88 103 PHE A N 1
ATOM 792 C CA . PHE A 1 103 ? 20.970 -4.780 -10.989 1.00 88.88 103 PHE A CA 1
ATOM 793 C C . PHE A 1 103 ? 19.800 -5.458 -11.713 1.00 88.88 103 PHE A C 1
ATOM 795 O O . PHE A 1 103 ? 19.241 -6.407 -11.178 1.00 88.88 103 PHE A O 1
ATOM 802 N N . ASN A 1 104 ? 19.446 -5.002 -12.923 1.00 90.25 104 ASN A N 1
ATOM 803 C CA . ASN A 1 104 ? 18.353 -5.544 -13.732 1.00 90.25 104 ASN A CA 1
ATOM 804 C C . ASN A 1 104 ? 17.058 -5.724 -12.917 1.00 90.25 104 ASN A C 1
ATOM 806 O O . ASN A 1 104 ? 16.575 -6.842 -12.742 1.00 90.25 104 ASN A O 1
ATOM 810 N N . LEU A 1 105 ? 16.516 -4.617 -12.392 1.00 89.69 105 LEU A N 1
ATOM 811 C CA . LEU A 1 105 ? 15.362 -4.633 -11.480 1.00 89.69 105 LEU A CA 1
ATOM 812 C C . LEU A 1 105 ? 14.186 -5.467 -12.006 1.00 89.69 105 LEU A C 1
ATOM 814 O O . LEU A 1 105 ? 13.553 -6.175 -11.233 1.00 89.69 105 LEU A O 1
ATOM 818 N N . ASP A 1 106 ? 13.937 -5.463 -13.314 1.00 88.38 106 ASP A N 1
ATOM 819 C CA . ASP A 1 106 ? 12.840 -6.220 -13.928 1.00 88.38 106 ASP A CA 1
ATOM 820 C C . ASP A 1 106 ? 12.994 -7.749 -13.853 1.00 88.38 106 ASP A C 1
ATOM 822 O O . ASP A 1 106 ? 12.032 -8.473 -14.106 1.00 88.38 106 ASP A O 1
ATOM 826 N N . ALA A 1 107 ? 14.168 -8.262 -13.473 1.00 92.12 107 ALA A N 1
ATOM 827 C CA . ALA A 1 107 ? 14.360 -9.677 -13.157 1.00 92.12 107 ALA A CA 1
ATOM 828 C C . ALA A 1 107 ? 13.920 -10.054 -11.729 1.00 92.12 107 ALA A C 1
ATOM 830 O O . ALA A 1 107 ? 13.898 -11.240 -11.396 1.00 92.12 107 ALA A O 1
ATOM 831 N N . HIS A 1 108 ? 13.580 -9.076 -10.886 1.00 93.75 108 HIS A N 1
ATOM 832 C CA . HIS A 1 108 ? 13.140 -9.293 -9.511 1.00 93.75 108 HIS A CA 1
ATOM 833 C C . HIS A 1 108 ? 11.609 -9.343 -9.390 1.00 93.75 108 HIS A C 1
ATOM 835 O O . HIS A 1 108 ? 10.903 -8.731 -10.198 1.00 93.75 108 HIS A O 1
ATOM 841 N N . PRO A 1 109 ? 11.065 -10.025 -8.359 1.00 95.44 109 PRO A N 1
ATOM 842 C CA . PRO A 1 109 ? 9.641 -9.972 -8.054 1.00 95.44 109 PRO A CA 1
ATOM 843 C C . PRO A 1 109 ? 9.160 -8.526 -7.929 1.00 95.44 109 PRO A C 1
ATOM 845 O O . PRO A 1 109 ? 9.763 -7.715 -7.221 1.00 95.44 109 PRO A O 1
ATOM 848 N N . LYS A 1 110 ? 8.065 -8.214 -8.621 1.00 95.44 110 LYS A N 1
ATOM 849 C CA . LYS A 1 110 ? 7.547 -6.856 -8.758 1.00 95.44 110 LYS A CA 1
ATOM 850 C C . LYS A 1 110 ? 6.122 -6.767 -8.233 1.00 95.44 110 LYS A C 1
ATOM 852 O O . LYS A 1 110 ? 5.299 -7.633 -8.526 1.00 95.44 110 LYS A O 1
ATOM 857 N N . ILE A 1 111 ? 5.830 -5.680 -7.524 1.00 96.31 111 ILE A N 1
ATOM 858 C CA . ILE A 1 111 ? 4.469 -5.254 -7.211 1.00 96.31 111 ILE A CA 1
ATOM 859 C C . ILE A 1 111 ? 4.218 -3.877 -7.824 1.00 96.31 111 ILE A C 1
ATOM 861 O O . ILE A 1 111 ? 5.027 -2.963 -7.679 1.00 96.31 111 ILE A O 1
ATOM 865 N N . GLU A 1 112 ? 3.071 -3.720 -8.473 1.00 97.56 112 GLU A N 1
ATOM 866 C CA . GLU A 1 112 ? 2.537 -2.432 -8.898 1.00 97.56 112 GLU A CA 1
ATOM 867 C C . GLU A 1 112 ? 1.144 -2.243 -8.300 1.00 97.56 112 GLU A C 1
ATOM 869 O O . GLU A 1 112 ? 0.312 -3.156 -8.340 1.00 97.56 112 GLU A O 1
ATOM 874 N N . LYS A 1 113 ? 0.879 -1.050 -7.766 1.00 97.69 113 LYS A N 1
ATOM 875 C CA . LYS A 1 113 ? -0.419 -0.690 -7.189 1.00 97.69 113 LYS A CA 1
ATOM 876 C C . LYS A 1 113 ? -0.737 0.791 -7.348 1.00 97.69 113 LYS A C 1
ATOM 878 O O . LYS A 1 113 ? 0.172 1.612 -7.460 1.00 97.69 113 LYS A O 1
ATOM 883 N N . TYR A 1 114 ? -2.018 1.130 -7.311 1.00 97.56 114 TYR A N 1
ATOM 884 C CA . TYR A 1 114 ? -2.478 2.494 -7.068 1.00 97.56 114 TYR A CA 1
ATOM 885 C C . TYR A 1 114 ? -2.851 2.639 -5.599 1.00 97.56 114 TYR A C 1
ATOM 887 O O . TYR A 1 114 ? -3.652 1.857 -5.093 1.00 97.56 114 TYR A O 1
ATOM 895 N N . ARG A 1 115 ? -2.276 3.640 -4.932 1.00 98.19 115 ARG A N 1
ATOM 896 C CA . ARG A 1 115 ? -2.567 3.971 -3.539 1.00 98.19 115 ARG A CA 1
ATOM 897 C C . ARG A 1 115 ? -3.362 5.266 -3.468 1.00 98.19 115 ARG A C 1
ATOM 899 O O . ARG A 1 115 ? -2.863 6.321 -3.865 1.00 98.19 115 ARG A O 1
ATOM 906 N N . TYR A 1 116 ? -4.571 5.189 -2.926 1.00 97.75 116 TYR A N 1
ATOM 907 C CA . TYR A 1 116 ? -5.339 6.358 -2.504 1.00 97.75 116 TYR A CA 1
ATOM 908 C C . TYR A 1 116 ? -5.144 6.575 -1.009 1.00 97.75 116 TYR A C 1
ATOM 910 O O . TYR A 1 116 ? -5.134 5.620 -0.239 1.00 97.75 116 TYR A O 1
ATOM 918 N N . LYS A 1 117 ? -5.020 7.831 -0.582 1.00 96.56 117 LYS A N 1
ATOM 919 C CA . LYS A 1 117 ? -5.021 8.183 0.840 1.00 96.56 117 LYS A CA 1
ATOM 920 C C . LYS A 1 117 ? -6.344 8.849 1.174 1.00 96.56 117 LYS A C 1
ATOM 922 O O . LYS A 1 117 ? -6.631 9.928 0.658 1.00 96.56 117 LYS A O 1
ATOM 927 N N . VAL A 1 118 ? -7.131 8.221 2.039 1.00 95.38 118 VAL A N 1
ATOM 928 C CA . VAL A 1 118 ? -8.409 8.760 2.516 1.00 95.38 118 VAL A CA 1
ATOM 929 C C . VAL A 1 118 ? -8.329 9.045 4.011 1.00 95.38 118 VAL A C 1
ATOM 931 O O . VAL A 1 118 ? -7.474 8.510 4.719 1.00 95.38 118 VAL A O 1
ATOM 934 N N . LYS A 1 119 ? -9.198 9.931 4.499 1.00 92.62 119 LYS A N 1
ATOM 935 C CA . LYS A 1 119 ? -9.312 10.211 5.932 1.00 92.62 119 LYS A CA 1
ATOM 936 C C . LYS A 1 119 ? -10.370 9.319 6.556 1.00 92.62 119 LYS A C 1
ATOM 938 O O . LYS A 1 119 ? -11.501 9.275 6.076 1.00 92.62 119 LYS A O 1
ATOM 943 N N . GLY A 1 120 ? -9.974 8.611 7.606 1.00 89.25 120 GLY A N 1
ATOM 944 C CA . GLY A 1 120 ? -10.871 7.787 8.393 1.00 89.25 120 GLY A CA 1
ATOM 945 C C . GLY A 1 120 ? -11.703 8.599 9.392 1.00 89.25 120 GLY A C 1
ATOM 946 O O . GLY A 1 120 ? -11.533 9.818 9.523 1.00 89.25 120 GLY A O 1
ATOM 947 N N . PRO A 1 121 ? -12.645 7.939 10.084 1.00 86.38 121 PRO A N 1
ATOM 948 C CA . PRO A 1 121 ? -13.605 8.589 10.975 1.00 86.38 121 PRO A CA 1
ATOM 949 C C . PRO A 1 121 ? -12.975 9.285 12.186 1.00 86.38 121 PRO A C 1
ATOM 951 O O . PRO A 1 121 ? -13.608 10.177 12.751 1.00 86.38 121 PRO A O 1
ATOM 954 N N . ILE A 1 122 ? -11.758 8.908 12.591 1.00 86.12 122 ILE A N 1
ATOM 955 C CA . ILE A 1 122 ? -11.045 9.524 13.720 1.00 86.12 122 ILE A CA 1
ATOM 956 C C . ILE A 1 122 ? -9.889 10.428 13.256 1.00 86.12 122 ILE A C 1
ATOM 958 O O . ILE A 1 122 ? -9.100 10.896 14.074 1.00 86.12 122 ILE A O 1
ATOM 962 N N . GLY A 1 123 ? -9.821 10.733 11.953 1.00 85.88 123 GLY A N 1
ATOM 963 C CA . GLY A 1 123 ? -8.818 11.611 11.338 1.00 85.88 123 GLY A CA 1
ATOM 964 C C . GLY A 1 123 ? -7.520 10.909 10.926 1.00 85.88 123 GLY A C 1
ATOM 965 O O . GLY A 1 123 ? -6.619 11.549 10.366 1.00 85.88 123 GLY A O 1
ATOM 966 N N . GLU A 1 124 ? -7.435 9.601 11.157 1.00 89.62 124 GLU A N 1
ATOM 967 C CA . GLU A 1 124 ? -6.351 8.742 10.713 1.00 89.62 124 GLU A CA 1
ATOM 968 C C . GLU A 1 124 ? -6.274 8.687 9.182 1.00 89.62 124 GLU A C 1
ATOM 970 O O . GLU A 1 124 ? -7.245 8.955 8.465 1.00 89.62 124 GLU A O 1
ATOM 975 N N . THR A 1 125 ? -5.092 8.375 8.663 1.00 91.81 125 THR A N 1
ATOM 976 C CA . THR A 1 125 ? -4.925 8.122 7.232 1.00 91.81 125 THR A CA 1
ATOM 977 C C . THR A 1 125 ? -5.177 6.641 6.978 1.00 91.81 125 THR A C 1
ATOM 979 O O . THR A 1 125 ? -4.559 5.795 7.616 1.00 91.81 125 THR A O 1
ATOM 982 N N . ILE A 1 126 ? -6.074 6.349 6.040 1.00 95.88 126 ILE A N 1
ATOM 983 C CA . ILE A 1 126 ? -6.309 5.005 5.517 1.00 95.88 126 ILE A CA 1
ATOM 984 C C . ILE A 1 126 ? -5.725 4.976 4.107 1.00 95.88 126 ILE A C 1
ATOM 986 O O . ILE A 1 126 ? -6.084 5.802 3.259 1.00 95.88 126 ILE A O 1
ATOM 990 N N . GLU A 1 127 ? -4.817 4.044 3.855 1.00 97.56 127 GLU A N 1
ATOM 991 C CA . GLU A 1 127 ? -4.226 3.830 2.541 1.00 97.56 127 GLU A CA 1
ATOM 992 C C . GLU A 1 127 ? -4.962 2.693 1.829 1.00 97.56 127 GLU A C 1
ATOM 994 O O . GLU A 1 127 ? -4.996 1.562 2.303 1.00 97.56 127 GLU A O 1
ATOM 999 N N . LEU A 1 128 ? -5.587 3.014 0.698 1.00 97.69 128 LEU A N 1
ATOM 1000 C CA . LEU A 1 128 ? -6.337 2.080 -0.133 1.00 97.69 128 LEU A CA 1
ATOM 1001 C C . LEU A 1 128 ? -5.496 1.651 -1.329 1.00 97.69 128 LEU A C 1
ATOM 1003 O O . LEU A 1 128 ? -5.246 2.454 -2.230 1.00 97.69 128 LEU A O 1
ATOM 1007 N N . ASP A 1 129 ? -5.093 0.387 -1.337 1.00 97.75 129 ASP A N 1
ATOM 1008 C CA . ASP A 1 129 ? -4.231 -0.202 -2.352 1.00 97.75 129 ASP A CA 1
ATOM 1009 C C . ASP A 1 129 ? -4.991 -1.069 -3.345 1.00 97.75 129 ASP A C 1
ATOM 1011 O O . ASP A 1 129 ? -5.563 -2.105 -2.997 1.00 97.75 129 ASP A O 1
ATOM 1015 N N . PHE A 1 130 ? -4.893 -0.675 -4.609 1.00 96.94 130 PHE A N 1
ATOM 1016 C CA . PHE A 1 130 ? -5.408 -1.395 -5.762 1.00 96.94 130 PHE A CA 1
ATOM 1017 C C . PHE A 1 130 ? -4.236 -2.038 -6.501 1.00 96.94 130 PHE A C 1
ATOM 1019 O O . PHE A 1 130 ? -3.469 -1.345 -7.175 1.00 96.94 130 PHE A O 1
ATOM 1026 N N . PHE A 1 131 ? -4.073 -3.351 -6.365 1.00 96.19 131 PHE A N 1
ATOM 1027 C CA . PHE A 1 131 ? -2.964 -4.088 -6.972 1.00 96.19 131 PHE A CA 1
ATOM 1028 C C . PHE A 1 131 ? -3.201 -4.326 -8.466 1.00 96.19 131 PHE A C 1
ATOM 1030 O O . PHE A 1 131 ? -4.178 -4.962 -8.857 1.00 96.19 131 PHE A O 1
ATOM 1037 N N . ILE A 1 132 ? -2.276 -3.851 -9.302 1.00 95.00 132 ILE A N 1
ATOM 1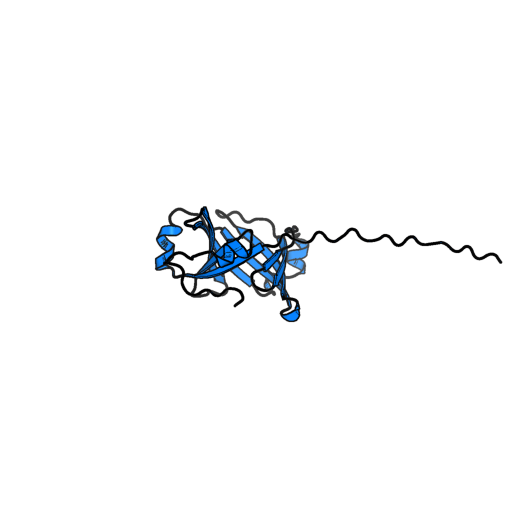038 C CA . ILE A 1 132 ? -2.320 -4.017 -10.765 1.00 95.00 132 ILE A CA 1
ATOM 1039 C C . ILE A 1 132 ? -1.292 -5.038 -11.271 1.00 95.00 132 ILE A C 1
ATOM 1041 O O . ILE A 1 132 ? -1.473 -5.612 -12.344 1.00 95.00 132 ILE A O 1
ATOM 1045 N N . HIS A 1 133 ? -0.227 -5.299 -10.505 1.00 95.31 133 HIS A N 1
ATOM 1046 C CA . HIS A 1 133 ? 0.724 -6.370 -10.788 1.00 95.31 133 HIS A CA 1
ATOM 1047 C C . HIS A 1 133 ? 1.293 -6.972 -9.488 1.00 95.31 133 HIS A C 1
ATOM 1049 O O . HIS A 1 133 ? 1.785 -6.209 -8.663 1.00 95.31 133 HIS A O 1
ATOM 1055 N N . PRO A 1 134 ? 1.255 -8.304 -9.305 1.00 93.19 134 PRO A N 1
ATOM 1056 C CA . PRO A 1 134 ? 0.261 -9.163 -9.946 1.00 93.19 134 PRO A CA 1
ATOM 1057 C C . PRO A 1 134 ? -1.139 -8.577 -9.703 1.00 93.19 134 PRO A C 1
ATOM 1059 O O . PRO A 1 134 ? -1.381 -7.955 -8.673 1.00 93.19 134 PRO A O 1
ATOM 1062 N N . ALA A 1 135 ? -2.044 -8.710 -10.670 1.00 89.12 135 ALA A N 1
ATOM 1063 C CA . ALA A 1 135 ? -3.416 -8.269 -10.458 1.00 89.12 135 ALA A CA 1
ATOM 1064 C C . ALA A 1 135 ? -4.043 -9.154 -9.373 1.00 89.12 135 ALA A C 1
ATOM 1066 O O . ALA A 1 135 ? -4.032 -10.383 -9.494 1.00 89.12 135 ALA A O 1
ATOM 1067 N N . ILE A 1 136 ? -4.554 -8.536 -8.310 1.00 87.62 136 ILE A N 1
ATOM 1068 C CA . ILE A 1 136 ? -5.236 -9.235 -7.220 1.00 87.62 136 ILE A CA 1
ATOM 1069 C C . ILE A 1 136 ? -6.647 -8.671 -7.142 1.00 87.62 136 ILE A C 1
ATOM 1071 O O . ILE A 1 136 ? -6.826 -7.461 -7.056 1.00 87.62 136 ILE A O 1
ATOM 1075 N N . ASP A 1 137 ? -7.643 -9.554 -7.140 1.00 85.19 137 ASP A N 1
ATOM 1076 C CA . ASP A 1 137 ? -9.063 -9.196 -7.040 1.00 85.19 137 ASP A CA 1
ATOM 1077 C C . ASP A 1 137 ? -9.464 -8.870 -5.590 1.00 85.19 137 ASP A C 1
ATOM 1079 O O . ASP A 1 137 ? -10.349 -9.484 -4.992 1.00 85.19 137 ASP A O 1
ATOM 1083 N N . ARG A 1 138 ? -8.691 -7.987 -4.952 1.00 88.94 138 ARG A N 1
ATOM 1084 C CA . ARG A 1 138 ? -8.972 -7.450 -3.623 1.00 88.94 138 ARG A CA 1
ATOM 1085 C C . ARG A 1 138 ? -8.246 -6.124 -3.428 1.00 88.94 138 ARG A C 1
ATOM 1087 O O . ARG A 1 138 ? -7.130 -5.944 -3.913 1.00 88.94 138 ARG A O 1
ATOM 1094 N N . ILE A 1 139 ? -8.858 -5.241 -2.651 1.00 95.81 139 ILE A N 1
ATOM 1095 C CA . ILE A 1 139 ? -8.277 -3.958 -2.258 1.00 95.81 139 ILE A CA 1
ATOM 1096 C C . ILE A 1 139 ? -7.848 -4.078 -0.802 1.00 95.81 139 ILE A C 1
ATOM 1098 O O . ILE A 1 139 ? -8.567 -4.672 0.009 1.00 95.81 139 ILE A O 1
ATOM 1102 N N . HIS A 1 140 ? -6.676 -3.546 -0.468 1.00 97.00 140 HIS A N 1
ATOM 1103 C CA . HIS A 1 140 ? -6.234 -3.472 0.923 1.00 97.00 140 HIS A CA 1
ATOM 1104 C C . HIS A 1 140 ? -6.498 -2.075 1.473 1.00 97.00 140 HIS A C 1
ATOM 1106 O O . HIS A 1 140 ? -6.134 -1.090 0.840 1.00 97.00 140 HIS A O 1
ATOM 1112 N N . ALA A 1 141 ? -7.110 -2.003 2.650 1.00 97.38 141 ALA A N 1
ATOM 1113 C CA . ALA A 1 141 ? -7.137 -0.814 3.484 1.00 97.38 141 ALA A CA 1
ATOM 1114 C C . ALA A 1 141 ? -6.094 -0.982 4.592 1.00 97.38 141 ALA A C 1
ATOM 1116 O O . ALA A 1 141 ? -6.279 -1.792 5.502 1.00 97.38 141 ALA A O 1
ATOM 1117 N N . GLU A 1 142 ? -4.993 -0.244 4.495 1.00 96.06 142 GLU A N 1
ATOM 1118 C CA . GLU A 1 142 ? -3.951 -0.174 5.517 1.00 96.06 142 GLU A CA 1
ATOM 1119 C C . GLU A 1 142 ? -4.217 1.040 6.414 1.00 96.06 142 GLU A C 1
ATOM 1121 O O . GLU A 1 142 ? -4.438 2.152 5.928 1.00 96.06 142 GLU A O 1
ATOM 1126 N N . VAL A 1 143 ? -4.223 0.827 7.728 1.00 95.06 143 VAL A N 1
ATOM 1127 C CA . VAL A 1 143 ? -4.362 1.892 8.727 1.00 95.06 143 VAL A CA 1
ATOM 1128 C C . VAL A 1 143 ? -3.092 1.942 9.556 1.00 95.06 143 VAL A C 1
ATOM 1130 O O . VAL A 1 143 ? -2.723 0.941 10.171 1.00 95.06 143 VAL A O 1
ATOM 1133 N N . GLU A 1 144 ? -2.446 3.104 9.574 1.00 88.81 144 GLU A N 1
ATOM 1134 C CA . GLU A 1 144 ? -1.233 3.361 10.350 1.00 88.81 144 GLU A CA 1
ATOM 1135 C C . GLU A 1 144 ? -1.577 3.990 11.705 1.00 88.81 144 GLU A C 1
ATOM 1137 O O . GLU A 1 144 ? -2.394 4.911 11.808 1.00 88.81 144 GLU A O 1
ATOM 1142 N N . PHE A 1 145 ? -0.916 3.511 12.754 1.00 88.19 145 PHE A N 1
ATOM 1143 C CA . PHE A 1 145 ? -1.086 3.947 14.132 1.00 88.19 145 PHE A CA 1
ATOM 1144 C C . PHE A 1 145 ? 0.257 4.356 14.727 1.00 88.19 145 PHE A C 1
ATOM 1146 O O . PHE A 1 145 ? 1.294 3.742 14.482 1.00 88.19 145 PHE A O 1
ATOM 1153 N N . THR A 1 146 ? 0.219 5.359 15.599 1.00 84.62 146 THR A N 1
ATOM 1154 C CA . THR A 1 146 ? 1.388 5.803 16.369 1.00 84.62 146 THR A CA 1
ATOM 1155 C C . THR A 1 146 ? 1.682 4.915 17.578 1.00 84.62 146 THR A C 1
ATOM 1157 O O . THR A 1 146 ? 2.713 5.082 18.226 1.00 84.62 146 THR A O 1
ATOM 1160 N N . SER A 1 147 ? 0.771 4.000 17.928 1.00 85.12 147 SER A N 1
ATOM 1161 C CA . SER A 1 147 ? 0.940 3.076 19.046 1.00 85.12 147 SER A CA 1
ATOM 1162 C C . SER A 1 147 ? 0.147 1.778 18.863 1.00 85.12 147 SER A C 1
ATOM 1164 O O . SER A 1 147 ? -0.888 1.733 18.195 1.00 85.12 147 SER A O 1
ATOM 1166 N N . THR A 1 148 ? 0.606 0.712 19.520 1.00 86.75 148 THR A N 1
ATOM 1167 C CA . THR A 1 148 ? -0.105 -0.576 19.569 1.00 86.75 148 THR A CA 1
ATOM 1168 C C . THR A 1 148 ? -1.447 -0.469 20.293 1.00 86.75 148 THR A C 1
ATOM 1170 O O . THR A 1 148 ? -2.392 -1.171 19.944 1.00 86.75 148 THR A O 1
ATOM 1173 N N . GLU A 1 149 ? -1.548 0.409 21.292 1.00 89.06 149 GLU A N 1
ATOM 1174 C CA . GLU A 1 149 ? -2.778 0.631 22.058 1.00 89.06 149 GLU A CA 1
ATOM 1175 C C . GLU A 1 149 ? -3.877 1.244 21.180 1.00 89.06 149 GLU A C 1
ATOM 1177 O O . GLU A 1 149 ? -5.020 0.779 21.215 1.00 89.06 149 GLU A O 1
ATOM 1182 N N . ASP A 1 150 ? -3.524 2.219 20.337 1.00 89.56 150 ASP A N 1
ATOM 1183 C CA . ASP A 1 150 ? -4.453 2.821 19.375 1.00 89.56 150 ASP A CA 1
ATOM 1184 C C . ASP A 1 150 ? -4.921 1.788 18.347 1.00 89.56 150 ASP A C 1
ATOM 1186 O O . ASP A 1 150 ? -6.122 1.655 18.105 1.00 89.56 150 ASP A O 1
ATOM 1190 N N . ALA A 1 151 ? -3.996 0.980 17.818 1.00 90.44 151 ALA A N 1
ATOM 1191 C CA . ALA A 1 151 ? -4.320 -0.088 16.875 1.00 90.44 151 ALA A CA 1
ATOM 1192 C C . ALA A 1 151 ? -5.289 -1.127 17.467 1.00 90.44 151 ALA A C 1
ATOM 1194 O O . ALA A 1 151 ? -6.214 -1.576 16.786 1.00 90.44 151 ALA A O 1
ATOM 1195 N N . GLN A 1 152 ? -5.108 -1.493 18.742 1.00 90.56 152 GLN A N 1
ATOM 1196 C CA . GLN A 1 152 ? -5.973 -2.444 19.451 1.00 90.56 152 GLN A CA 1
ATOM 1197 C C 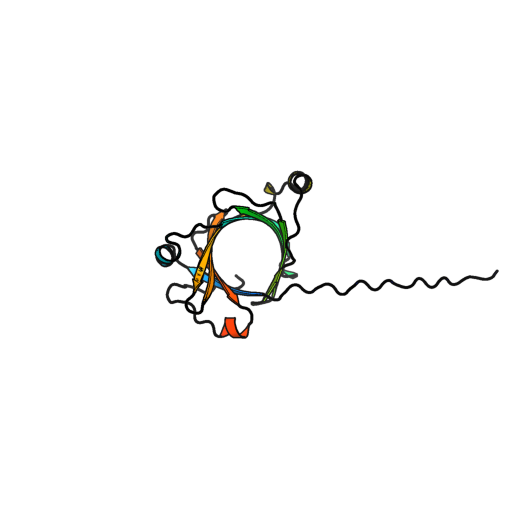. GLN A 1 152 ? -7.365 -1.879 19.748 1.00 90.56 152 GLN A C 1
ATOM 1199 O O . GLN A 1 152 ? -8.346 -2.621 19.730 1.00 90.56 152 GLN A O 1
ATOM 1204 N N . ARG A 1 153 ? -7.464 -0.577 20.031 1.00 92.12 153 ARG A N 1
ATOM 1205 C CA . ARG A 1 153 ? -8.747 0.102 20.277 1.00 92.12 153 ARG A CA 1
ATOM 1206 C C . ARG A 1 153 ? -9.485 0.473 19.000 1.00 92.12 153 ARG A C 1
ATOM 1208 O O . ARG A 1 153 ? -10.672 0.798 19.068 1.00 92.12 153 ARG A O 1
ATOM 1215 N N . TYR A 1 154 ? -8.796 0.445 17.864 1.00 93.19 154 TYR A N 1
ATOM 1216 C CA . TYR A 1 154 ? -9.359 0.839 16.590 1.00 93.19 154 TYR A CA 1
ATOM 1217 C C . TYR A 1 154 ? -10.550 -0.036 16.201 1.00 93.19 154 TYR A C 1
ATOM 1219 O O . TYR A 1 154 ? -10.441 -1.261 16.070 1.00 93.19 154 TYR A O 1
ATOM 1227 N N . GLN A 1 155 ? -11.686 0.626 15.990 1.00 94.00 155 GLN A N 1
ATOM 1228 C CA . GLN A 1 155 ? -12.896 0.018 15.459 1.00 94.00 155 GLN A CA 1
ATOM 1229 C C . GLN A 1 155 ? -12.969 0.348 13.968 1.00 94.00 155 GLN A C 1
ATOM 1231 O O . GLN A 1 155 ? -13.201 1.512 13.629 1.00 94.00 155 GLN A O 1
ATOM 1236 N N . PRO A 1 156 ? -12.741 -0.637 13.082 1.00 93.88 156 PRO A N 1
ATOM 1237 C CA . PRO A 1 156 ? -12.747 -0.381 11.654 1.00 93.88 156 PRO A CA 1
ATOM 1238 C C . PRO A 1 156 ? -14.144 0.057 11.179 1.00 93.88 156 PRO A C 1
ATOM 1240 O O . PRO A 1 156 ? -15.152 -0.415 11.719 1.00 93.88 156 PRO A O 1
ATOM 1243 N N . PRO A 1 157 ? -14.232 0.945 10.171 1.00 92.88 157 PRO A N 1
ATOM 1244 C CA . PRO A 1 157 ? -15.497 1.311 9.542 1.00 92.88 157 PRO A CA 1
ATOM 1245 C C . PRO A 1 157 ? -16.280 0.096 9.028 1.00 92.88 157 PRO A C 1
ATOM 1247 O O . PRO A 1 157 ? -15.695 -0.911 8.647 1.00 92.88 157 PRO A O 1
ATOM 1250 N N . ALA A 1 158 ? -17.607 0.214 8.919 1.00 93.19 158 ALA A N 1
ATOM 1251 C CA . ALA A 1 158 ? -18.472 -0.890 8.478 1.00 93.19 158 ALA A CA 1
ATOM 1252 C C . ALA A 1 158 ? -18.177 -1.409 7.055 1.00 93.19 158 ALA A C 1
ATOM 1254 O O . ALA A 1 158 ? -18.582 -2.516 6.716 1.00 93.19 158 ALA A O 1
ATOM 1255 N N . TRP A 1 159 ? -17.501 -0.605 6.233 1.00 94.06 159 TRP A N 1
ATOM 1256 C CA . TRP A 1 159 ? -17.086 -0.966 4.878 1.00 94.06 159 TRP A CA 1
ATOM 1257 C C . TRP A 1 159 ? -15.758 -1.738 4.831 1.00 94.06 159 TRP A C 1
ATOM 1259 O O . TRP A 1 159 ? -15.357 -2.229 3.777 1.00 94.06 159 TRP A O 1
ATOM 1269 N N . PHE A 1 160 ? -15.064 -1.874 5.965 1.00 95.56 160 PHE A N 1
ATOM 1270 C CA . PHE A 1 160 ? -13.933 -2.785 6.072 1.00 95.56 160 PHE A CA 1
ATOM 1271 C C . PHE A 1 160 ? -14.438 -4.227 6.146 1.00 95.56 160 PHE A C 1
ATOM 1273 O O . PHE A 1 160 ? -15.388 -4.538 6.865 1.00 95.56 160 PHE A O 1
ATOM 1280 N N . GLY A 1 161 ? -13.778 -5.122 5.417 1.00 94.44 161 GLY A N 1
ATOM 1281 C CA . GLY A 1 161 ? -14.025 -6.555 5.476 1.00 94.44 161 GLY A CA 1
ATOM 1282 C C . GLY A 1 161 ? -13.095 -7.263 6.458 1.00 94.44 161 GLY A C 1
ATOM 1283 O O . GLY A 1 161 ? -12.853 -6.814 7.578 1.00 94.44 161 GLY A O 1
ATOM 1284 N 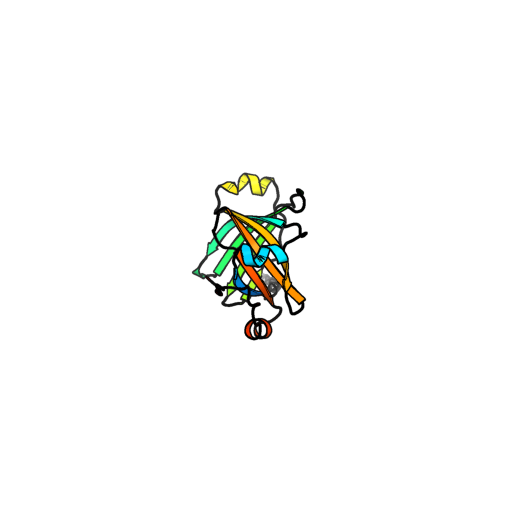N . GLN A 1 162 ? -12.586 -8.419 6.034 1.00 94.94 162 GLN A N 1
ATOM 1285 C CA . GLN A 1 162 ? -11.720 -9.259 6.856 1.00 94.94 162 GLN A CA 1
ATOM 1286 C C . GLN A 1 162 ? -10.379 -8.570 7.142 1.00 94.94 162 GLN A C 1
ATOM 1288 O O . GLN A 1 162 ? -9.708 -8.111 6.219 1.00 94.94 162 GLN A O 1
ATOM 1293 N N . GLU A 1 163 ? -9.951 -8.585 8.404 1.00 95.94 163 GLU A N 1
ATOM 1294 C CA . GLU A 1 163 ? -8.581 -8.232 8.780 1.00 95.94 163 GLU A CA 1
ATOM 1295 C C . GLU A 1 163 ? -7.596 -9.328 8.342 1.00 95.94 163 GLU A C 1
ATOM 1297 O O . GLU A 1 163 ? -7.796 -10.512 8.622 1.00 95.94 163 GLU A O 1
ATOM 1302 N N . ILE A 1 164 ? -6.532 -8.918 7.653 1.00 93.06 164 ILE A N 1
ATOM 1303 C CA . ILE A 1 164 ? -5.469 -9.764 7.086 1.00 93.06 164 ILE A CA 1
ATOM 1304 C C . ILE A 1 164 ? -4.076 -9.283 7.516 1.00 93.06 164 ILE A C 1
ATOM 1306 O O . ILE A 1 164 ? -3.081 -9.486 6.822 1.00 93.06 164 ILE A O 1
ATOM 1310 N N . THR A 1 165 ? -3.985 -8.615 8.663 1.00 88.56 165 THR A N 1
ATOM 1311 C CA . THR A 1 165 ? -2.706 -8.161 9.211 1.00 88.56 165 THR A CA 1
ATOM 1312 C C . THR A 1 165 ? -1.746 -9.352 9.378 1.00 88.56 165 THR A C 1
ATOM 1314 O O . THR A 1 165 ? -2.102 -10.337 10.022 1.00 88.56 165 THR A O 1
ATOM 1317 N N . ASN A 1 166 ? -0.527 -9.258 8.827 1.00 75.00 166 ASN A N 1
ATOM 1318 C CA . ASN A 1 166 ? 0.511 -10.315 8.823 1.00 75.00 166 ASN A CA 1
ATOM 1319 C C . ASN A 1 166 ? 0.200 -11.572 7.985 1.00 75.00 166 ASN A C 1
ATOM 1321 O O . ASN A 1 166 ? 0.722 -12.642 8.298 1.00 75.00 166 ASN A O 1
ATOM 1325 N N . SER A 1 167 ? -0.672 -11.459 6.977 1.00 60.84 167 SER A N 1
ATOM 1326 C CA . SER A 1 167 ? -0.987 -12.550 6.035 1.00 60.84 167 SER A CA 1
ATOM 1327 C C . SER A 1 167 ? -0.091 -12.565 4.801 1.00 60.84 167 SER A C 1
ATOM 1329 O O . SER A 1 167 ? 0.451 -11.492 4.458 1.00 60.84 167 SER A O 1
#

Foldseek 3Di:
DDDDDDDDDPDDDDPDDFFAKKFKWKFWFAPVLCCVQCVPPWWKKKKKFWPDQDPVQQKTKIWMWIDTPNDIDFIWIKMWHDDQRIIGIDDTDGDDPVRCVVSVRVVGDMWIWTWDWGADPVRWTWIWTQTVVVHDNIIMTMTIDSDPVCVVPDDDPPRTHDIDRPD

Secondary structure (DSSP, 8-state):
-----------PPPPP-PPPEEEEEEEEE-HHHHHHHHTTPPPEEEEEEEEEEETTTTEEEEEEEEEETTEEPPPEEEEEEEETTEEEEPPPEE--HHHHHHHTGGGS-EEEEEEEEEE-TTS-EEEEEEEEETEEEEEEEEEEESSHHHHHH----TT---B-TT-